Protein AF-A0A9X1AIX7-F1 (afdb_monomer_lite)

Structure (mmCIF, N/CA/C/O backbone):
data_AF-A0A9X1AIX7-F1
#
_entry.id   AF-A0A9X1AIX7-F1
#
loop_
_atom_site.group_PDB
_atom_site.id
_atom_site.type_symbol
_atom_site.label_atom_id
_atom_site.label_alt_id
_atom_site.label_comp_id
_atom_site.label_asym_id
_atom_site.label_entity_id
_atom_site.label_seq_id
_atom_site.pdbx_PDB_ins_code
_atom_site.Cartn_x
_atom_site.Cartn_y
_atom_site.Cartn_z
_atom_site.occupancy
_atom_site.B_iso_or_equiv
_atom_site.auth_seq_id
_atom_site.auth_comp_id
_atom_site.auth_asym_id
_atom_site.auth_atom_id
_atom_site.pdbx_PDB_model_num
ATOM 1 N N . MET A 1 1 ? -14.596 20.468 6.995 1.00 46.75 1 MET A N 1
ATOM 2 C CA . MET A 1 1 ? -13.185 20.071 6.805 1.00 46.75 1 MET A CA 1
ATOM 3 C C . MET A 1 1 ? -12.969 20.049 5.302 1.00 46.75 1 MET A C 1
ATOM 5 O O . MET A 1 1 ? -13.700 19.335 4.634 1.00 46.75 1 MET A O 1
ATOM 9 N N . SER A 1 2 ? -12.144 20.941 4.763 1.00 44.50 2 SER A N 1
ATOM 10 C CA . SER A 1 2 ? -12.127 21.279 3.333 1.00 44.50 2 SER A CA 1
ATOM 11 C C . SER A 1 2 ? -11.589 20.138 2.452 1.00 44.50 2 SER A C 1
ATOM 13 O O . SER A 1 2 ? -10.470 19.684 2.679 1.00 44.50 2 SER A O 1
ATOM 15 N N . GLU A 1 3 ? -12.344 19.741 1.416 1.00 54.41 3 GLU A N 1
ATOM 16 C CA . GLU A 1 3 ? -11.985 18.728 0.389 1.00 54.41 3 GLU A CA 1
ATOM 17 C C . GLU A 1 3 ? -10.644 19.003 -0.319 1.00 54.41 3 GLU A C 1
ATOM 19 O O . GLU A 1 3 ? -10.037 18.129 -0.932 1.00 54.41 3 GLU A O 1
ATOM 24 N N . GLU A 1 4 ? -10.149 20.235 -0.242 1.00 53.50 4 GLU A N 1
ATOM 25 C CA . GLU A 1 4 ? -8.945 20.676 -0.939 1.00 5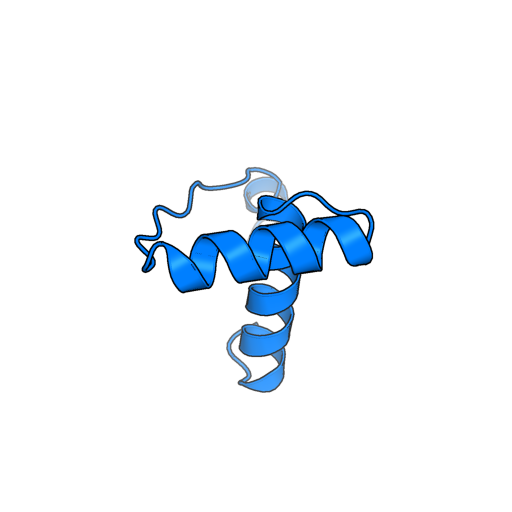3.50 4 GLU A CA 1
ATOM 26 C C . GLU A 1 4 ? -7.639 20.202 -0.276 1.00 53.50 4 GLU A C 1
ATOM 28 O O . GLU A 1 4 ? -6.597 20.143 -0.932 1.00 53.50 4 GLU A O 1
ATOM 33 N N . ALA A 1 5 ? -7.690 19.807 1.002 1.00 57.06 5 ALA A N 1
ATOM 34 C CA . ALA A 1 5 ? -6.527 19.303 1.733 1.00 57.06 5 ALA A CA 1
ATOM 35 C C . ALA A 1 5 ? -6.146 17.860 1.342 1.00 57.06 5 ALA A C 1
ATOM 37 O O . ALA A 1 5 ? -4.968 17.511 1.377 1.00 57.06 5 ALA A O 1
ATOM 38 N N . GLU A 1 6 ? -7.113 17.038 0.923 1.00 62.53 6 GLU A N 1
ATOM 39 C CA . GLU A 1 6 ? -6.912 15.603 0.664 1.00 62.53 6 GLU A CA 1
ATOM 40 C C . GLU A 1 6 ? -6.216 15.321 -0.681 1.00 62.53 6 GLU A C 1
ATOM 42 O O . GLU A 1 6 ? -5.619 14.267 -0.879 1.00 62.53 6 GLU A O 1
ATOM 47 N N . LYS A 1 7 ? -6.201 16.296 -1.604 1.00 62.78 7 LYS A N 1
ATOM 48 C CA . LYS A 1 7 ? -5.537 16.159 -2.916 1.00 62.78 7 LYS A CA 1
ATOM 49 C C . LYS A 1 7 ? -4.009 16.095 -2.837 1.00 62.78 7 LYS A C 1
ATOM 51 O O . LYS A 1 7 ? -3.365 15.776 -3.836 1.00 62.78 7 LYS A O 1
ATOM 56 N N . ARG A 1 8 ? -3.404 16.431 -1.694 1.00 72.75 8 ARG A N 1
ATOM 57 C CA . ARG A 1 8 ? -1.946 16.400 -1.520 1.00 72.75 8 ARG A CA 1
ATOM 58 C C . ARG A 1 8 ? -1.534 15.097 -0.849 1.00 72.75 8 ARG A C 1
ATOM 60 O O . ARG A 1 8 ? -1.759 14.900 0.341 1.00 72.75 8 ARG A O 1
ATOM 67 N N . THR A 1 9 ? -0.867 14.232 -1.605 1.00 78.38 9 THR A N 1
ATOM 68 C CA . THR A 1 9 ? -0.246 13.020 -1.061 1.00 78.38 9 THR A CA 1
ATOM 69 C C . THR A 1 9 ? 0.826 13.389 -0.037 1.00 78.38 9 THR A C 1
ATOM 71 O O . THR A 1 9 ? 1.725 14.179 -0.337 1.00 78.38 9 THR A O 1
ATOM 74 N N . THR A 1 10 ? 0.758 12.792 1.153 1.00 84.94 10 THR A N 1
ATOM 75 C CA . THR A 1 10 ? 1.797 12.900 2.189 1.00 84.94 10 THR A CA 1
ATOM 76 C C . THR A 1 10 ? 2.679 11.654 2.156 1.00 84.94 10 THR A C 1
ATOM 78 O O . THR A 1 10 ? 2.194 10.550 1.919 1.00 84.94 10 THR A O 1
ATOM 81 N N . SER A 1 11 ? 3.988 11.812 2.364 1.00 85.75 11 SER A N 1
ATOM 82 C CA . SER A 1 11 ? 4.921 10.686 2.363 1.00 85.75 11 SER A CA 1
ATOM 83 C C . SER A 1 11 ? 4.795 9.846 3.637 1.00 85.75 11 SER A C 1
ATOM 85 O O . SER A 1 11 ? 4.741 10.369 4.748 1.00 85.75 11 SER A O 1
ATOM 87 N N . LEU A 1 12 ? 4.802 8.521 3.476 1.00 87.50 12 LEU A N 1
ATOM 88 C CA . LEU A 1 12 ? 4.828 7.560 4.576 1.00 87.50 12 LEU A CA 1
ATOM 89 C C . LEU A 1 12 ? 6.157 6.793 4.549 1.00 87.50 12 LEU A C 1
ATOM 91 O O . LEU A 1 12 ? 6.397 5.962 3.675 1.00 87.50 12 LEU A O 1
ATOM 95 N N . GLY A 1 13 ? 7.048 7.097 5.494 1.00 89.50 13 GLY A N 1
ATOM 96 C CA . GLY A 1 13 ? 8.347 6.432 5.614 1.00 89.50 13 GLY A CA 1
ATOM 97 C C . GLY A 1 13 ? 8.245 5.121 6.393 1.00 89.50 13 GLY A C 1
ATOM 98 O O . GLY A 1 13 ? 8.219 5.146 7.620 1.00 89.50 13 GLY A O 1
ATOM 99 N N . ILE A 1 14 ? 8.227 3.977 5.701 1.00 89.56 14 ILE A N 1
ATOM 100 C CA . ILE A 1 14 ? 8.127 2.645 6.326 1.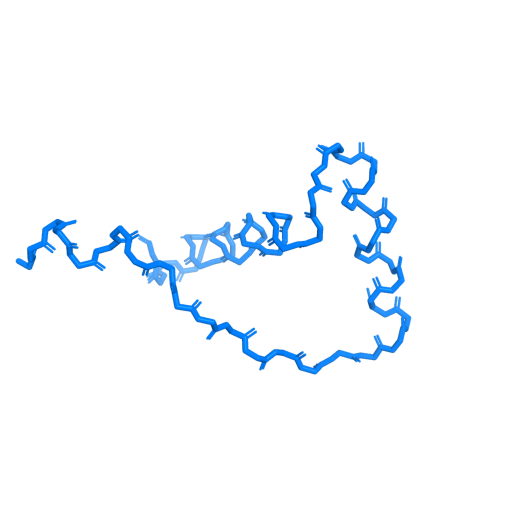00 89.56 14 ILE A CA 1
ATOM 101 C C . ILE A 1 14 ? 9.448 1.888 6.187 1.00 89.56 14 ILE A C 1
ATOM 103 O O . ILE A 1 14 ? 10.021 1.800 5.100 1.00 89.56 14 ILE A O 1
ATOM 107 N N . ARG A 1 15 ? 9.909 1.278 7.284 1.00 94.56 15 ARG A N 1
ATOM 108 C CA . ARG A 1 15 ? 10.977 0.271 7.257 1.00 94.56 15 ARG A CA 1
ATOM 109 C C . AR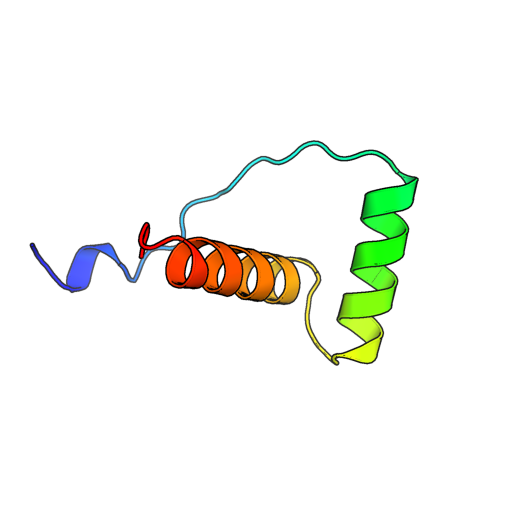G A 1 15 ? 10.366 -1.119 7.348 1.00 94.56 15 ARG A C 1
ATOM 111 O O . ARG A 1 15 ? 9.574 -1.391 8.242 1.00 94.56 15 ARG A O 1
ATOM 118 N N . VAL A 1 16 ? 10.773 -1.999 6.444 1.00 94.56 16 VAL A N 1
ATOM 119 C CA . VAL A 1 16 ? 10.355 -3.403 6.407 1.00 94.56 16 VAL A CA 1
ATOM 120 C C . VAL A 1 16 ? 11.575 -4.295 6.231 1.00 94.56 16 VAL A C 1
ATOM 122 O O . VAL A 1 16 ? 12.629 -3.837 5.782 1.00 94.56 16 VAL A O 1
ATOM 125 N N . SER A 1 17 ? 11.441 -5.577 6.568 1.00 98.00 17 SER A N 1
ATOM 126 C CA . SER A 1 17 ? 12.491 -6.546 6.271 1.00 98.00 17 SER A CA 1
ATOM 127 C C . SER A 1 17 ? 12.663 -6.722 4.750 1.00 98.00 17 SER A C 1
ATOM 129 O O . SER A 1 17 ? 11.707 -6.536 3.986 1.00 98.00 17 SER A O 1
ATOM 131 N N . PRO A 1 18 ? 13.857 -7.131 4.279 1.00 97.81 18 PRO A N 1
ATOM 132 C CA . PRO A 1 18 ? 14.093 -7.366 2.854 1.00 97.81 18 PRO A CA 1
ATOM 133 C C . PRO A 1 18 ? 13.145 -8.404 2.239 1.00 97.81 18 PRO A C 1
ATOM 135 O O . PRO A 1 18 ? 12.701 -8.237 1.105 1.00 97.81 18 PRO A O 1
ATOM 138 N N . SER A 1 19 ? 12.793 -9.452 2.995 1.00 97.62 19 SER A N 1
ATOM 139 C CA . SER A 1 19 ? 11.873 -10.501 2.538 1.00 97.62 19 SER A CA 1
ATOM 140 C C . SER A 1 19 ? 10.460 -9.969 2.303 1.00 97.62 19 SER A C 1
ATOM 142 O O . SER A 1 19 ? 9.845 -10.303 1.291 1.00 97.62 19 SER A O 1
ATOM 144 N N . VAL A 1 20 ? 9.971 -9.093 3.185 1.00 97.88 20 VAL A N 1
ATOM 145 C CA . VAL A 1 20 ? 8.662 -8.443 3.036 1.00 97.88 20 VAL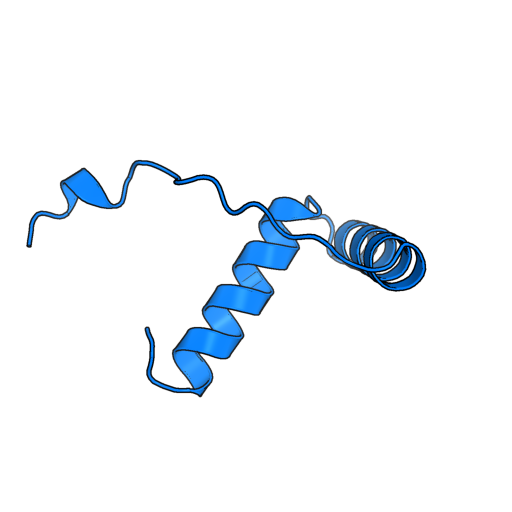 A CA 1
ATOM 146 C C . VAL A 1 20 ? 8.656 -7.527 1.816 1.00 97.88 20 VAL A C 1
ATOM 148 O O . VAL A 1 20 ? 7.729 -7.600 1.011 1.00 97.88 20 VAL A O 1
ATOM 151 N N . LYS A 1 21 ? 9.712 -6.725 1.621 1.00 97.12 21 LYS A N 1
ATOM 152 C CA . LYS A 1 21 ? 9.833 -5.861 0.437 1.00 97.12 21 LYS A CA 1
ATOM 153 C C . LYS A 1 21 ? 9.785 -6.674 -0.862 1.00 97.12 21 LYS A C 1
ATOM 155 O O . LYS A 1 21 ? 9.011 -6.346 -1.756 1.00 97.12 21 LYS A O 1
ATOM 160 N N . ALA A 1 22 ? 10.551 -7.760 -0.940 1.00 98.19 22 ALA A N 1
ATOM 161 C CA . ALA A 1 22 ? 10.590 -8.613 -2.126 1.00 98.19 22 ALA A CA 1
ATOM 162 C C . ALA A 1 22 ? 9.239 -9.297 -2.409 1.00 98.19 22 ALA A C 1
ATOM 164 O O . ALA A 1 22 ? 8.842 -9.438 -3.566 1.00 98.19 22 ALA A O 1
ATOM 165 N N . ALA A 1 23 ? 8.520 -9.726 -1.367 1.00 98.31 23 ALA A N 1
ATOM 166 C CA . ALA A 1 23 ? 7.183 -10.297 -1.515 1.00 98.31 23 ALA A CA 1
ATOM 167 C C . ALA A 1 23 ? 6.177 -9.254 -2.029 1.00 98.31 23 ALA A C 1
ATOM 169 O O . ALA A 1 23 ? 5.413 -9.539 -2.952 1.00 98.31 23 ALA A O 1
ATOM 170 N N . LEU A 1 24 ? 6.228 -8.037 -1.485 1.00 97.56 24 LEU A N 1
ATOM 171 C CA . LEU A 1 24 ? 5.367 -6.933 -1.896 1.00 97.56 24 LEU A CA 1
ATOM 172 C C . LEU A 1 24 ? 5.614 -6.520 -3.356 1.00 97.56 24 LEU A C 1
ATOM 174 O O . LEU A 1 24 ? 4.657 -6.331 -4.099 1.00 97.56 24 LEU A O 1
ATOM 178 N N . GLU A 1 25 ? 6.872 -6.440 -3.797 1.00 97.81 25 GLU A N 1
ATOM 179 C CA . GLU A 1 25 ? 7.219 -6.136 -5.197 1.00 97.81 25 GLU A CA 1
ATOM 180 C C . GLU A 1 25 ? 6.686 -7.199 -6.170 1.00 97.81 25 GLU A C 1
ATOM 182 O O . GLU A 1 25 ? 6.154 -6.867 -7.233 1.00 97.81 25 GLU A O 1
ATOM 187 N N . LYS A 1 26 ? 6.772 -8.485 -5.800 1.00 98.31 26 LYS A N 1
ATOM 188 C CA . LYS A 1 26 ? 6.195 -9.581 -6.595 1.00 98.31 26 LYS A CA 1
ATOM 189 C C . LYS A 1 26 ? 4.673 -9.477 -6.679 1.00 98.31 26 LYS A C 1
ATOM 191 O O . LYS A 1 26 ? 4.123 -9.624 -7.769 1.00 98.31 26 LYS A O 1
ATOM 196 N N . ALA A 1 27 ? 4.011 -9.211 -5.553 1.00 98.12 27 ALA A N 1
ATOM 197 C CA . ALA A 1 27 ? 2.561 -9.050 -5.499 1.00 98.12 27 ALA A CA 1
ATOM 198 C C . ALA A 1 27 ? 2.096 -7.847 -6.335 1.00 98.12 27 ALA A C 1
ATOM 200 O O . ALA A 1 27 ? 1.174 -7.978 -7.133 1.00 98.12 27 ALA A O 1
ATOM 201 N N . ALA A 1 28 ? 2.790 -6.711 -6.228 1.00 98.06 28 ALA A N 1
ATOM 202 C CA . ALA A 1 28 ? 2.498 -5.512 -7.008 1.00 98.06 28 ALA A CA 1
ATOM 203 C C . ALA A 1 28 ? 2.610 -5.776 -8.515 1.00 98.06 28 ALA A C 1
ATOM 205 O O . ALA A 1 28 ? 1.712 -5.414 -9.274 1.00 98.06 28 ALA A O 1
ATOM 206 N N . LYS A 1 29 ? 3.659 -6.492 -8.944 1.00 98.00 29 LYS A N 1
ATOM 207 C CA . LYS A 1 29 ? 3.824 -6.891 -10.347 1.00 98.00 29 LYS A CA 1
ATOM 208 C C . LYS A 1 29 ? 2.689 -7.797 -10.834 1.00 98.00 29 LYS A C 1
ATOM 210 O O . LYS A 1 29 ? 2.216 -7.607 -11.950 1.00 98.00 29 LYS A O 1
ATOM 215 N N . ALA A 1 30 ? 2.265 -8.765 -10.021 1.00 98.19 30 ALA A N 1
ATOM 216 C CA . ALA A 1 30 ? 1.167 -9.669 -10.366 1.00 98.19 30 ALA A CA 1
ATOM 217 C C . ALA A 1 30 ? -0.184 -8.937 -10.481 1.00 98.19 30 ALA A C 1
ATOM 219 O O . ALA A 1 30 ? -0.982 -9.276 -11.348 1.00 98.19 30 ALA A O 1
ATOM 220 N N . ASP A 1 31 ? -0.404 -7.907 -9.658 1.00 96.69 31 ASP A N 1
ATOM 221 C CA . ASP A 1 31 ? -1.603 -7.053 -9.673 1.00 96.69 31 ASP A CA 1
ATOM 222 C C . ASP A 1 31 ? -1.515 -5.895 -10.697 1.00 96.69 31 ASP A C 1
ATOM 224 O O . ASP A 1 31 ? -2.404 -5.053 -10.772 1.00 96.69 31 ASP A O 1
ATOM 228 N N . MET A 1 32 ? -0.438 -5.825 -11.494 1.00 96.44 32 MET A N 1
ATOM 229 C CA . MET A 1 32 ? -0.164 -4.740 -12.454 1.00 96.44 32 MET A CA 1
ATOM 230 C C . MET A 1 32 ? -0.155 -3.335 -11.821 1.00 96.44 32 MET A C 1
ATOM 232 O O . MET A 1 32 ? -0.548 -2.348 -12.447 1.00 96.44 32 MET A O 1
ATOM 236 N N . ARG A 1 33 ? 0.322 -3.223 -10.576 1.00 93.56 33 ARG A N 1
ATOM 237 C CA . ARG A 1 33 ? 0.428 -1.959 -9.829 1.00 93.56 33 ARG A CA 1
ATOM 238 C C . ARG A 1 33 ? 1.867 -1.645 -9.445 1.00 93.56 33 ARG A C 1
ATOM 240 O O . ARG A 1 33 ? 2.737 -2.511 -9.399 1.00 93.56 33 ARG A O 1
ATOM 247 N N . SER A 1 34 ? 2.108 -0.383 -9.097 1.00 96.75 34 SER A N 1
ATOM 248 C CA . SER A 1 34 ? 3.328 -0.017 -8.380 1.00 96.75 34 SER A CA 1
ATOM 249 C C . SER A 1 34 ? 3.287 -0.545 -6.941 1.00 96.75 34 SER A C 1
ATOM 251 O O . SER A 1 34 ? 2.215 -0.694 -6.347 1.00 96.75 34 SER A O 1
ATOM 253 N N . THR A 1 35 ? 4.460 -0.765 -6.347 1.00 95.56 35 THR A N 1
ATOM 254 C CA . THR A 1 35 ? 4.598 -1.127 -4.928 1.00 95.56 35 THR A CA 1
ATOM 255 C C . THR A 1 35 ? 3.896 -0.122 -4.013 1.00 95.56 35 THR A C 1
ATOM 257 O O . THR A 1 35 ? 3.230 -0.520 -3.060 1.00 95.56 35 THR A O 1
ATOM 260 N N . ALA A 1 36 ? 3.997 1.176 -4.317 1.00 93.88 36 ALA A N 1
ATOM 261 C CA . ALA A 1 36 ? 3.354 2.231 -3.539 1.00 93.88 36 ALA A CA 1
ATOM 262 C C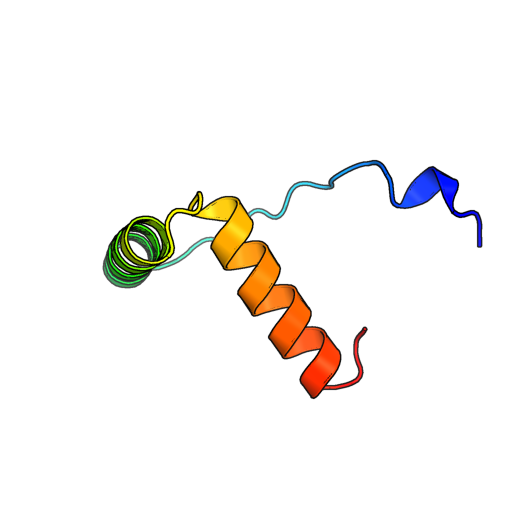 . ALA A 1 36 ? 1.823 2.139 -3.624 1.00 93.88 36 ALA A C 1
ATOM 264 O O . ALA A 1 36 ? 1.157 2.104 -2.596 1.00 93.88 36 ALA A O 1
ATOM 265 N N . SER A 1 37 ? 1.276 1.994 -4.834 1.00 94.50 37 SER A N 1
ATOM 266 C CA . SER A 1 37 ? -0.174 1.905 -5.057 1.00 94.50 37 SER A CA 1
ATOM 267 C C . SER A 1 37 ? -0.789 0.650 -4.434 1.00 94.50 37 SER A C 1
ATOM 269 O O . SER A 1 37 ? -1.901 0.703 -3.913 1.00 94.50 37 SER A O 1
ATOM 271 N N . LEU A 1 38 ? -0.081 -0.486 -4.466 1.00 96.81 38 LEU A N 1
ATOM 272 C CA . LEU A 1 38 ? -0.539 -1.689 -3.768 1.00 96.81 38 LEU A CA 1
ATOM 273 C C . LEU A 1 38 ? -0.477 -1.506 -2.242 1.00 96.81 38 LEU A C 1
ATOM 275 O O . LEU A 1 38 ? -1.398 -1.914 -1.541 1.00 96.81 38 LEU A O 1
ATOM 279 N N . THR A 1 39 ? 0.576 -0.864 -1.728 1.00 95.94 39 THR A N 1
ATOM 280 C CA . THR A 1 39 ? 0.699 -0.563 -0.290 1.00 95.94 39 THR A CA 1
ATOM 281 C C . THR A 1 39 ? -0.454 0.313 0.185 1.00 95.94 39 THR A C 1
ATOM 283 O O . THR A 1 39 ? -1.074 0.011 1.200 1.00 95.94 39 THR A O 1
ATOM 286 N N . GLU A 1 40 ? -0.775 1.363 -0.568 1.00 94.25 40 GLU A N 1
ATOM 287 C CA . GLU A 1 40 ? -1.891 2.261 -0.277 1.00 94.25 40 GLU A CA 1
ATOM 288 C C . GLU A 1 40 ? -3.234 1.524 -0.308 1.00 94.25 40 GLU A C 1
ATOM 290 O O . GLU A 1 40 ? -4.028 1.672 0.618 1.00 94.25 40 GLU A O 1
ATOM 295 N N . LEU A 1 41 ? -3.464 0.653 -1.299 1.00 96.06 41 LEU A N 1
ATOM 296 C CA . LEU A 1 41 ? -4.672 -0.176 -1.360 1.00 96.06 41 LEU A CA 1
ATOM 297 C C . LEU A 1 41 ? -4.830 -1.047 -0.106 1.00 96.06 41 LEU A C 1
ATOM 299 O O . LEU A 1 41 ? -5.908 -1.079 0.489 1.00 96.06 41 LEU A O 1
ATOM 303 N N . ILE A 1 42 ? -3.769 -1.762 0.281 1.00 96.38 42 ILE A N 1
ATOM 304 C CA . ILE A 1 42 ? -3.774 -2.637 1.462 1.00 96.38 42 ILE A CA 1
ATOM 305 C C . ILE A 1 42 ? -4.027 -1.811 2.726 1.00 96.38 42 ILE A C 1
ATOM 307 O O . ILE A 1 42 ? -4.833 -2.214 3.565 1.00 96.38 42 ILE A O 1
ATOM 311 N N . LEU A 1 43 ? -3.381 -0.649 2.843 1.00 95.69 43 LEU A N 1
ATOM 312 C CA . LEU A 1 43 ? -3.526 0.245 3.987 1.00 95.69 43 LEU A CA 1
ATOM 313 C C . LEU A 1 43 ? -4.956 0.784 4.101 1.00 95.69 43 LEU A C 1
ATOM 315 O O . LEU A 1 43 ? -5.559 0.669 5.163 1.00 95.69 43 LEU A O 1
ATOM 319 N N . ILE A 1 44 ? -5.527 1.305 3.010 1.00 95.94 44 ILE A N 1
ATOM 320 C CA . ILE A 1 44 ? -6.912 1.800 2.975 1.00 95.94 44 ILE A CA 1
ATOM 321 C C . ILE A 1 44 ? -7.883 0.683 3.336 1.00 95.94 44 ILE A C 1
ATOM 323 O O . ILE A 1 44 ? -8.781 0.892 4.149 1.00 95.94 44 ILE A O 1
ATOM 327 N N . LYS A 1 45 ? -7.709 -0.504 2.743 1.00 97.75 45 LYS A N 1
ATOM 328 C CA . LYS A 1 45 ? -8.570 -1.654 3.023 1.00 97.75 45 LYS A CA 1
ATOM 329 C C . LYS A 1 45 ? -8.555 -1.988 4.512 1.00 97.75 45 LYS A C 1
ATOM 331 O O . LYS A 1 45 ? -9.617 -2.069 5.119 1.00 97.75 45 LYS A O 1
ATOM 336 N N . TRP A 1 46 ? -7.367 -2.110 5.098 1.00 97.81 46 TRP A N 1
ATOM 337 C CA . TRP A 1 46 ? -7.221 -2.419 6.515 1.00 97.81 46 TRP A CA 1
ATOM 338 C C . TRP A 1 46 ? -7.823 -1.325 7.406 1.00 97.81 46 TRP A C 1
ATOM 340 O O . TRP A 1 46 ? -8.561 -1.637 8.337 1.00 97.81 46 TRP A O 1
ATOM 350 N N . LEU A 1 47 ? -7.569 -0.045 7.111 1.00 97.69 47 LEU A N 1
ATOM 351 C CA . LEU A 1 47 ? -8.116 1.071 7.891 1.00 97.69 47 LEU A CA 1
ATOM 352 C C . LEU A 1 47 ? -9.649 1.093 7.854 1.00 97.69 47 LEU A C 1
ATOM 354 O O . LEU A 1 47 ? -10.266 1.249 8.905 1.00 97.69 47 LEU A O 1
ATOM 358 N N . ARG A 1 48 ? -10.255 0.853 6.683 1.00 97.56 48 ARG A N 1
ATOM 359 C CA . ARG A 1 48 ? -11.716 0.762 6.526 1.00 97.56 48 ARG A CA 1
ATOM 360 C C . ARG A 1 48 ? -12.319 -0.414 7.272 1.00 97.56 48 ARG A C 1
ATOM 362 O O 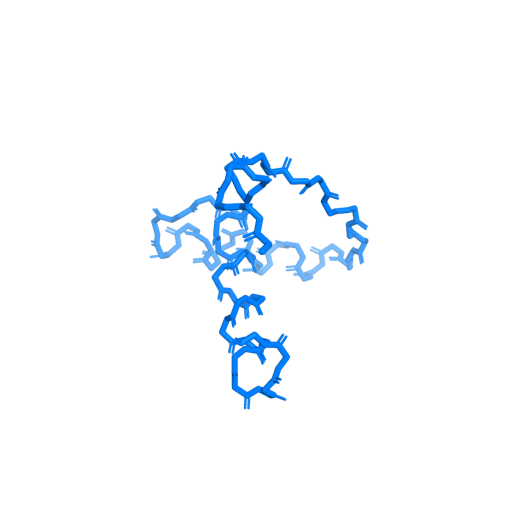. ARG A 1 48 ? -13.293 -0.257 7.998 1.00 97.56 48 ARG A O 1
ATOM 369 N N . GLU A 1 49 ? -11.723 -1.593 7.122 1.00 98.31 49 GLU A N 1
ATOM 370 C CA . GLU A 1 49 ? -12.188 -2.810 7.797 1.00 98.31 49 GLU A CA 1
ATOM 371 C C . GLU A 1 49 ? -12.140 -2.686 9.326 1.00 98.31 49 GLU A C 1
ATOM 373 O O . GLU A 1 49 ? -12.913 -3.345 10.017 1.00 98.31 49 GLU A O 1
ATOM 378 N N . ASN A 1 50 ? -11.276 -1.816 9.855 1.00 98.19 50 ASN A N 1
ATOM 379 C CA . ASN A 1 50 ? -11.140 -1.567 11.288 1.00 98.19 50 ASN A CA 1
ATOM 380 C C . ASN A 1 50 ? -11.812 -0.258 11.757 1.00 98.19 50 ASN A C 1
ATOM 382 O O . ASN A 1 50 ? -11.672 0.108 12.923 1.00 98.19 50 ASN A O 1
ATOM 386 N N . GLY A 1 51 ? -12.547 0.445 10.887 1.00 97.31 51 GLY A N 1
ATOM 387 C CA . GLY A 1 51 ? -13.295 1.659 11.243 1.00 97.31 51 GLY A CA 1
ATOM 388 C C . GLY A 1 51 ? -12.436 2.903 11.509 1.00 97.31 51 GLY A C 1
ATOM 389 O O . GLY A 1 51 ? -12.896 3.828 12.175 1.00 97.31 51 GLY A O 1
ATOM 390 N N . PHE A 1 52 ? -11.196 2.931 11.015 1.00 95.06 52 PHE A N 1
ATOM 391 C CA . PHE A 1 52 ? -10.304 4.096 11.097 1.00 95.06 52 PHE A CA 1
ATOM 392 C C . PHE A 1 52 ? -10.451 5.060 9.910 1.00 95.06 52 PHE A C 1
ATOM 394 O O . PHE A 1 52 ? -9.994 6.201 9.999 1.00 95.06 52 PHE A O 1
ATOM 401 N N . LEU A 1 53 ? -11.055 4.595 8.812 1.00 91.94 53 LEU A N 1
ATOM 402 C CA . LEU A 1 53 ? -11.411 5.357 7.612 1.00 91.94 53 LEU A CA 1
ATOM 403 C C . LEU A 1 53 ? -12.809 4.931 7.149 1.00 91.94 53 LEU A C 1
ATOM 405 O O . LEU A 1 53 ? -13.594 5.809 6.745 1.00 91.94 53 LEU A O 1
#

InterPro domains:
  IPR010985 Ribbon-helix-helix [SSF47598] (9-51)

Foldseek 3Di:
DDPVVVPDDDDDDDDDDPVVVVVLCVVCVVVVHDSVVVVVVVVVVVCVVVVVD

Sequence (53 aa):
MSEEAEKRTTSLGIRVSPSVKAALEKAAKADMRSTASLTELILIKWLRENGFL

Radius of gyration: 13.32 Å; chains: 1; bounding box: 27×32×24 Å

Organism: NCBI:txid1035067

Secondary structure (DSSP, 8-state):
--TTSTTSPPP------HHHHHHHHHHHHHTTS-HHHHHHHHHHHHHHHTT--

pLDDT: mean 89.44, std 14.68, range [44.5, 98.31]